Protein AF-R6EP11-F1 (afdb_monomer)

Nearest PDB structures (foldseek):
  6j2q-assembly1_Z  TM=4.438E-01  e=9.408E+00  Saccharomyces cerevisiae S288C
  4v6y-assembly1_AT  TM=3.832E-01  e=7.005E+00  Escherichia coli K-12

Secondary structure (DSSP, 8-state):
-HHHHHHHHHHHHHHHHHHHHHHHHHHHHHHHHHT-S-HHHHHHHHHHHHHHHT---------------HHHHHHHHHHHHS--

Mean predicted aligned error: 15.22 Å

Structure (mmCIF, N/CA/C/O backbone):
data_AF-R6EP11-F1
#
_entry.id   AF-R6EP11-F1
#
loop_
_atom_site.group_PDB
_atom_site.id
_atom_site.type_symbol
_atom_site.label_atom_id
_atom_site.label_alt_id
_atom_site.label_comp_id
_atom_site.label_asym_id
_atom_site.label_entity_id
_atom_site.label_seq_id
_atom_site.pdbx_PDB_ins_code
_atom_site.Cartn_x
_atom_site.Cartn_y
_atom_site.Cartn_z
_atom_site.occupancy
_atom_site.B_iso_or_equiv
_atom_site.auth_seq_id
_atom_site.auth_comp_id
_atom_site.auth_asym_id
_atom_site.auth_atom_id
_atom_site.pdbx_PDB_model_num
ATOM 1 N N . MET A 1 1 ? 20.516 -4.488 -34.850 1.00 60.97 1 MET A N 1
ATOM 2 C CA . MET A 1 1 ? 19.522 -5.277 -34.091 1.00 60.97 1 MET A CA 1
ATOM 3 C C . MET A 1 1 ? 20.014 -5.539 -32.668 1.00 60.97 1 MET A C 1
ATOM 5 O O . MET A 1 1 ? 19.456 -4.931 -31.777 1.00 60.97 1 MET A O 1
ATOM 9 N N . ARG A 1 2 ? 21.150 -6.232 -32.460 1.00 65.06 2 ARG A N 1
ATOM 10 C CA . ARG A 1 2 ? 21.710 -6.528 -31.115 1.00 65.06 2 ARG A CA 1
ATOM 11 C C . ARG A 1 2 ? 21.891 -5.334 -30.158 1.00 65.06 2 ARG A C 1
ATOM 13 O O . ARG A 1 2 ? 21.572 -5.461 -28.990 1.00 65.06 2 ARG A O 1
ATOM 20 N N . ILE A 1 3 ? 22.353 -4.178 -30.647 1.00 70.06 3 ILE A N 1
ATOM 21 C CA . ILE A 1 3 ? 22.574 -2.987 -29.796 1.00 70.06 3 ILE A CA 1
ATOM 22 C C . ILE A 1 3 ? 21.254 -2.465 -29.203 1.00 70.06 3 ILE A C 1
ATOM 24 O O . ILE A 1 3 ? 21.204 -2.068 -28.046 1.00 70.06 3 ILE A O 1
ATOM 28 N N . ARG A 1 4 ? 20.166 -2.519 -29.978 1.00 75.25 4 ARG A N 1
ATOM 29 C CA . ARG A 1 4 ? 18.848 -2.047 -29.542 1.00 75.25 4 ARG A CA 1
ATOM 30 C C . ARG A 1 4 ? 18.236 -2.986 -28.497 1.00 75.25 4 ARG A C 1
ATOM 32 O O . ARG A 1 4 ? 17.675 -2.517 -27.515 1.00 75.25 4 ARG A O 1
ATOM 39 N N . ASP A 1 5 ? 18.419 -4.292 -28.674 1.00 80.38 5 ASP A N 1
ATOM 40 C CA . ASP A 1 5 ? 17.951 -5.305 -27.721 1.00 80.38 5 ASP A CA 1
ATOM 41 C C . ASP A 1 5 ? 18.712 -5.212 -26.379 1.00 80.38 5 ASP A C 1
ATOM 43 O O . ASP A 1 5 ? 18.136 -5.384 -25.303 1.00 80.38 5 ASP A O 1
ATOM 47 N N . GLU A 1 6 ? 20.010 -4.885 -26.420 1.00 79.38 6 GLU A N 1
ATOM 48 C CA . GLU A 1 6 ? 20.835 -4.650 -25.226 1.00 79.38 6 GLU A CA 1
ATOM 49 C C . GLU A 1 6 ? 20.453 -3.359 -24.484 1.00 79.38 6 GLU A C 1
ATOM 51 O O . GLU A 1 6 ? 20.411 -3.347 -23.247 1.00 79.38 6 GLU A O 1
ATOM 56 N N . GLU A 1 7 ? 20.130 -2.284 -25.208 1.00 85.00 7 GLU A N 1
ATOM 57 C CA . GLU A 1 7 ? 19.626 -1.036 -24.624 1.00 85.00 7 GLU A CA 1
ATOM 58 C C . GLU A 1 7 ? 18.248 -1.216 -23.976 1.00 85.00 7 GLU A C 1
ATOM 60 O O . GLU A 1 7 ? 18.047 -0.771 -22.841 1.00 85.00 7 GLU A O 1
ATOM 65 N N . GLU A 1 8 ? 17.326 -1.931 -24.628 1.00 85.88 8 GLU A N 1
ATOM 66 C CA . GLU A 1 8 ? 16.010 -2.263 -24.064 1.00 85.88 8 GLU A CA 1
ATOM 67 C C . GLU A 1 8 ? 16.147 -3.131 -22.800 1.00 85.88 8 GLU A C 1
ATOM 69 O O . GLU A 1 8 ? 15.528 -2.843 -21.769 1.00 85.88 8 GLU A O 1
ATOM 74 N N . ALA A 1 9 ? 17.026 -4.140 -22.811 1.00 87.44 9 ALA A N 1
ATOM 75 C CA . ALA A 1 9 ? 17.290 -4.970 -21.635 1.00 87.44 9 ALA A CA 1
ATOM 76 C C . ALA A 1 9 ? 17.903 -4.169 -20.472 1.00 87.44 9 ALA A C 1
ATOM 78 O O . ALA A 1 9 ? 17.579 -4.410 -19.301 1.00 87.44 9 ALA A O 1
ATOM 79 N N . LYS A 1 10 ? 18.784 -3.207 -20.769 1.00 88.06 10 LYS A N 1
ATOM 80 C CA . LYS A 1 10 ? 19.374 -2.308 -19.768 1.00 88.06 10 LYS A CA 1
ATOM 81 C C . LYS A 1 10 ? 18.319 -1.372 -19.174 1.00 88.06 10 LYS A C 1
ATOM 83 O O . LYS A 1 10 ? 18.250 -1.257 -17.947 1.00 88.06 10 LYS A O 1
ATOM 88 N N . ALA A 1 11 ? 17.472 -0.775 -20.011 1.00 86.06 11 ALA A N 1
ATOM 89 C CA . ALA A 1 11 ? 16.371 0.082 -19.579 1.00 86.06 11 ALA A CA 1
ATOM 90 C C . ALA A 1 11 ? 15.376 -0.679 -18.688 1.00 86.06 11 ALA A C 1
ATOM 92 O O . ALA A 1 11 ? 14.996 -0.187 -17.624 1.00 86.06 11 ALA A O 1
ATOM 93 N N . GLU A 1 12 ? 15.018 -1.913 -19.050 1.00 88.19 12 GLU A N 1
ATOM 94 C CA . GLU A 1 12 ? 14.106 -2.745 -18.259 1.00 88.19 12 GLU A CA 1
ATOM 95 C C . GLU A 1 12 ? 14.712 -3.151 -16.905 1.00 88.19 12 GLU A C 1
ATOM 97 O O . GLU A 1 12 ? 14.034 -3.104 -15.873 1.00 88.19 12 GLU A O 1
ATOM 102 N N . ARG A 1 13 ? 16.009 -3.493 -16.855 1.00 84.62 13 ARG A N 1
ATOM 103 C CA . ARG A 1 13 ? 16.705 -3.748 -15.577 1.00 84.62 13 ARG A CA 1
ATOM 104 C C . ARG A 1 13 ? 16.702 -2.519 -14.681 1.00 84.62 13 ARG A C 1
ATOM 106 O O . ARG A 1 13 ? 16.461 -2.634 -13.478 1.00 84.62 13 ARG A O 1
ATOM 113 N N . GLU A 1 14 ? 16.963 -1.349 -15.250 1.00 87.06 14 GLU A N 1
ATOM 114 C CA . GLU A 1 14 ? 16.964 -0.106 -14.492 1.00 87.06 14 GLU A CA 1
ATOM 115 C C . GLU A 1 14 ? 15.564 0.227 -13.966 1.00 87.06 14 GLU A C 1
ATOM 117 O O . GLU A 1 14 ? 15.412 0.577 -12.791 1.00 87.06 14 GLU A O 1
ATOM 122 N N . ARG A 1 15 ? 14.531 0.006 -14.786 1.00 79.12 15 ARG A N 1
ATOM 123 C CA . ARG A 1 15 ? 13.124 0.139 -14.402 1.00 79.12 15 ARG A CA 1
ATOM 124 C C . ARG A 1 15 ? 12.784 -0.762 -13.216 1.00 79.12 15 ARG A C 1
ATOM 126 O O . ARG A 1 15 ? 12.288 -0.278 -12.199 1.00 79.12 15 ARG A O 1
ATOM 133 N N . LYS A 1 16 ? 13.123 -2.054 -13.294 1.00 81.81 16 LYS A N 1
ATOM 134 C CA . LYS A 1 16 ? 12.930 -3.021 -12.197 1.00 81.81 16 LYS A CA 1
ATOM 135 C C . LYS A 1 16 ? 13.655 -2.602 -10.920 1.00 81.81 16 LYS A C 1
ATOM 137 O O . LYS A 1 16 ? 13.086 -2.706 -9.834 1.00 81.81 16 LYS A O 1
ATOM 142 N N . ARG A 1 17 ? 14.884 -2.088 -11.032 1.00 81.62 17 ARG A N 1
ATOM 143 C CA . ARG A 1 17 ? 15.650 -1.595 -9.877 1.00 81.62 17 ARG A CA 1
ATOM 144 C C . ARG A 1 17 ? 14.953 -0.414 -9.201 1.00 81.62 17 ARG A C 1
ATOM 146 O O . ARG A 1 17 ? 14.829 -0.410 -7.979 1.00 81.62 17 ARG A O 1
ATOM 153 N N . ARG A 1 18 ? 14.473 0.559 -9.984 1.00 80.94 18 ARG A N 1
ATOM 154 C CA . ARG A 1 18 ? 13.715 1.710 -9.466 1.00 80.94 18 ARG A CA 1
ATOM 155 C C . ARG A 1 18 ? 12.424 1.263 -8.782 1.00 80.94 18 ARG A C 1
ATOM 157 O O . ARG A 1 18 ? 12.155 1.713 -7.675 1.00 80.94 18 ARG A O 1
ATOM 164 N N . TYR A 1 19 ? 11.685 0.328 -9.382 1.00 82.06 19 TYR A N 1
ATOM 165 C CA . TYR A 1 19 ? 10.476 -0.230 -8.769 1.00 82.06 19 TYR A CA 1
ATOM 166 C C . TYR A 1 19 ? 10.758 -0.938 -7.446 1.00 82.06 19 TYR A C 1
ATOM 168 O O . TYR A 1 19 ? 10.026 -0.724 -6.485 1.00 82.06 19 TYR A O 1
ATOM 176 N N . LYS A 1 20 ? 11.837 -1.724 -7.357 1.00 82.88 20 LYS A N 1
ATOM 177 C CA . LYS A 1 20 ? 12.230 -2.373 -6.099 1.00 82.88 20 LYS A CA 1
ATOM 178 C C . LYS A 1 20 ? 12.554 -1.347 -5.006 1.00 82.88 20 LYS A C 1
ATOM 180 O O . LYS A 1 20 ? 12.143 -1.529 -3.866 1.00 82.88 20 LYS A O 1
ATOM 185 N N . GLY A 1 21 ? 13.243 -0.258 -5.357 1.00 84.69 21 GLY A N 1
ATOM 186 C CA . GLY A 1 21 ? 13.501 0.849 -4.430 1.00 84.69 21 GLY A CA 1
ATOM 187 C C . GLY A 1 21 ? 12.216 1.544 -3.971 1.00 84.69 21 GLY A C 1
ATOM 188 O O . GLY A 1 21 ? 12.016 1.738 -2.776 1.00 84.69 21 GLY A O 1
ATOM 189 N N . ALA A 1 22 ? 11.312 1.851 -4.902 1.00 87.38 22 ALA A N 1
ATOM 190 C CA . ALA A 1 22 ? 10.025 2.472 -4.593 1.00 87.38 22 ALA A CA 1
ATOM 191 C C . ALA A 1 22 ? 9.135 1.576 -3.714 1.00 87.38 22 ALA A C 1
ATOM 193 O O . ALA A 1 22 ? 8.482 2.073 -2.802 1.00 87.38 22 ALA A O 1
ATOM 194 N N . ALA A 1 23 ? 9.152 0.260 -3.943 1.00 84.81 23 ALA A N 1
ATOM 195 C CA . ALA A 1 23 ? 8.426 -0.698 -3.116 1.00 84.81 23 ALA A CA 1
ATOM 196 C C . ALA A 1 23 ? 8.915 -0.678 -1.659 1.00 84.8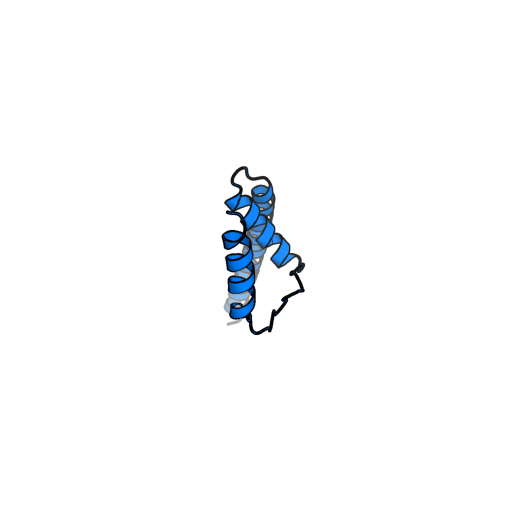1 23 ALA A C 1
ATOM 198 O O . ALA A 1 23 ? 8.096 -0.669 -0.745 1.00 84.81 23 ALA A O 1
ATOM 199 N N . GLN A 1 24 ? 10.231 -0.596 -1.433 1.00 88.06 24 GLN A N 1
ATOM 200 C CA . GLN A 1 24 ? 10.779 -0.479 -0.079 1.00 88.06 24 GLN A CA 1
ATOM 201 C C . GLN A 1 24 ? 10.327 0.814 0.611 1.00 88.06 24 GLN A C 1
ATOM 203 O O . GLN A 1 24 ? 9.948 0.788 1.778 1.00 88.06 24 GLN A O 1
ATOM 208 N N . VAL A 1 25 ? 10.334 1.938 -0.111 1.00 93.00 25 VAL A N 1
ATOM 209 C CA . VAL A 1 25 ? 9.862 3.227 0.420 1.00 93.00 25 VAL A CA 1
ATOM 210 C C . VAL A 1 25 ? 8.377 3.157 0.785 1.00 93.00 25 VAL A C 1
ATOM 212 O O . VAL A 1 25 ? 7.989 3.633 1.848 1.00 93.00 25 VAL A O 1
ATOM 215 N N . ALA A 1 26 ? 7.554 2.523 -0.053 1.00 90.50 26 ALA A N 1
ATOM 216 C CA . ALA A 1 26 ? 6.132 2.339 0.224 1.00 90.50 26 ALA A CA 1
ATOM 217 C C . ALA A 1 26 ? 5.889 1.481 1.478 1.00 90.50 26 ALA A C 1
ATOM 219 O O . ALA A 1 26 ? 5.052 1.840 2.303 1.00 90.50 26 ALA A O 1
ATOM 220 N N . ILE A 1 27 ? 6.647 0.392 1.655 1.00 91.12 27 ILE A N 1
ATOM 221 C CA . ILE A 1 27 ? 6.564 -0.451 2.859 1.00 91.12 27 ILE A CA 1
ATOM 222 C C . ILE A 1 27 ? 6.951 0.345 4.104 1.00 91.12 27 ILE A C 1
ATOM 224 O O . ILE A 1 27 ? 6.217 0.326 5.087 1.00 91.12 27 ILE A O 1
ATOM 228 N N . ASN A 1 28 ? 8.059 1.088 4.058 1.00 93.69 28 ASN A N 1
ATOM 229 C CA . ASN A 1 28 ? 8.471 1.919 5.189 1.00 93.69 28 ASN A CA 1
ATOM 230 C C . ASN A 1 28 ? 7.382 2.937 5.548 1.00 93.69 28 ASN A C 1
ATOM 232 O O . ASN A 1 28 ? 7.092 3.140 6.723 1.00 93.69 28 ASN A O 1
ATOM 236 N N . LYS A 1 29 ? 6.720 3.520 4.539 1.00 94.56 29 LYS A N 1
ATOM 237 C CA . LYS A 1 29 ? 5.639 4.471 4.783 1.00 94.56 29 LYS A CA 1
ATOM 238 C C . LYS A 1 29 ? 4.412 3.829 5.429 1.00 94.56 29 LYS A C 1
ATOM 240 O O . LYS A 1 29 ? 3.786 4.449 6.280 1.00 94.56 29 LYS A O 1
ATOM 245 N N . LEU A 1 30 ? 4.072 2.600 5.046 1.00 94.00 30 LEU A N 1
ATOM 246 C CA . LEU A 1 30 ? 2.997 1.841 5.690 1.00 94.00 30 LEU A CA 1
ATOM 247 C C . LEU A 1 30 ? 3.312 1.533 7.155 1.00 94.00 30 LEU A C 1
ATOM 249 O O . LEU A 1 30 ? 2.417 1.633 7.985 1.00 94.00 30 LEU A O 1
ATOM 253 N N . ILE A 1 31 ? 4.571 1.219 7.473 1.00 94.00 31 ILE A N 1
ATOM 254 C CA . ILE A 1 31 ? 5.004 0.989 8.857 1.00 94.00 31 ILE A CA 1
ATOM 255 C C . ILE A 1 31 ? 4.816 2.259 9.695 1.00 94.00 31 ILE A C 1
ATOM 257 O O . ILE A 1 31 ? 4.222 2.191 10.763 1.00 94.00 31 ILE A O 1
ATOM 261 N N . GLU A 1 32 ? 5.229 3.423 9.185 1.00 95.44 32 GLU A N 1
ATOM 262 C CA . GLU A 1 32 ? 4.996 4.710 9.862 1.00 95.44 32 GLU A CA 1
ATOM 263 C C . GLU A 1 32 ? 3.502 5.014 10.067 1.00 95.44 32 GLU A C 1
ATOM 265 O O . GLU A 1 32 ? 3.120 5.625 11.061 1.00 95.44 32 GLU A O 1
ATOM 270 N N . LEU A 1 33 ? 2.642 4.615 9.123 1.00 96.31 33 LEU A N 1
ATOM 271 C CA . LEU A 1 33 ? 1.204 4.879 9.198 1.00 96.31 33 LEU A CA 1
ATOM 272 C C . LEU A 1 33 ? 0.490 4.059 10.277 1.00 96.31 33 LEU A C 1
ATOM 274 O O . LEU A 1 33 ? -0.560 4.503 10.734 1.00 96.31 33 LEU A O 1
ATOM 278 N N . ILE A 1 34 ? 1.044 2.920 10.710 1.00 94.38 34 ILE A N 1
ATOM 279 C CA . ILE A 1 34 ? 0.482 2.132 11.822 1.00 94.38 34 ILE A CA 1
ATOM 280 C C . ILE A 1 34 ? 0.433 2.961 13.114 1.00 94.38 34 ILE A C 1
ATOM 282 O O . ILE A 1 34 ? -0.511 2.838 13.888 1.00 94.38 34 ILE A O 1
ATOM 286 N N . GLU A 1 35 ? 1.423 3.825 13.330 1.00 93.94 35 GLU A N 1
ATOM 287 C CA . GLU A 1 35 ? 1.542 4.670 14.525 1.00 93.94 35 GLU A CA 1
ATOM 288 C C . GLU A 1 35 ? 0.853 6.038 14.355 1.00 93.94 35 GLU A C 1
ATOM 290 O O . GLU A 1 35 ? 1.035 6.948 15.166 1.00 93.94 35 GLU A O 1
ATOM 295 N N . SER A 1 36 ? 0.071 6.221 13.284 1.00 94.94 36 SER A N 1
ATOM 296 C CA . SER A 1 36 ? -0.659 7.463 13.040 1.00 94.94 36 SER A CA 1
ATOM 297 C C . SER A 1 36 ? -1.747 7.693 14.090 1.00 94.94 36 SER A C 1
ATOM 299 O O . SER A 1 36 ? -2.440 6.771 14.504 1.00 94.94 36 SER A O 1
ATOM 301 N N . THR A 1 37 ? -1.962 8.957 14.456 1.00 95.38 37 THR A N 1
ATOM 302 C CA . THR A 1 37 ? -3.090 9.385 15.298 1.00 95.38 37 THR A CA 1
ATOM 303 C C . THR A 1 37 ? -4.430 9.389 14.556 1.00 95.38 37 THR A C 1
ATOM 305 O O . THR A 1 37 ? -5.466 9.601 15.176 1.00 95.38 37 THR A O 1
ATOM 308 N N . ASP A 1 38 ? -4.423 9.244 13.227 1.00 96.69 38 ASP A N 1
ATOM 309 C CA . ASP A 1 38 ? -5.640 9.030 12.444 1.00 96.69 38 ASP A CA 1
ATOM 310 C C . ASP A 1 38 ? -5.958 7.532 12.413 1.00 96.69 38 ASP A C 1
ATOM 312 O O . ASP A 1 38 ? -5.383 6.777 11.622 1.00 96.69 38 ASP A O 1
ATOM 316 N N . ASP A 1 39 ? -6.908 7.120 13.253 1.00 94.50 39 ASP A N 1
ATOM 317 C CA . ASP A 1 39 ? -7.354 5.730 13.382 1.00 94.50 39 ASP A CA 1
ATOM 318 C C . ASP A 1 39 ? -7.712 5.101 12.031 1.00 94.50 39 ASP A C 1
ATOM 320 O O . ASP A 1 39 ? -7.451 3.919 11.794 1.00 94.50 39 ASP A O 1
ATOM 324 N N . LYS A 1 40 ? -8.287 5.877 11.103 1.00 95.06 40 LYS A N 1
ATOM 325 C CA . LYS A 1 40 ? -8.672 5.358 9.787 1.00 95.06 40 LYS A CA 1
ATOM 326 C C . LYS A 1 40 ? -7.443 5.005 8.954 1.00 95.06 40 LYS A C 1
ATOM 328 O O . LYS A 1 40 ? -7.436 3.968 8.285 1.00 95.06 40 LYS A O 1
ATOM 333 N N . ALA A 1 41 ? -6.422 5.858 8.980 1.00 93.19 41 ALA A N 1
ATOM 334 C CA . ALA A 1 41 ? -5.166 5.624 8.280 1.00 93.19 41 ALA A CA 1
ATOM 335 C C . ALA A 1 41 ? -4.381 4.464 8.912 1.00 93.19 41 ALA A C 1
ATOM 337 O O . ALA A 1 41 ? -3.902 3.591 8.183 1.00 93.19 41 ALA A O 1
ATOM 338 N N . ALA A 1 42 ? -4.326 4.410 10.246 1.00 95.31 42 ALA A N 1
ATOM 339 C CA . ALA A 1 42 ? -3.664 3.343 10.991 1.00 95.31 42 ALA A CA 1
ATOM 340 C C . ALA A 1 42 ? -4.302 1.972 10.722 1.00 95.31 42 ALA A C 1
ATOM 342 O O . ALA A 1 42 ? -3.610 1.029 10.334 1.00 95.31 42 ALA A O 1
ATOM 343 N N . LEU A 1 43 ? -5.633 1.861 10.815 1.00 94.81 43 LEU A N 1
ATOM 344 C CA . LEU A 1 43 ? -6.352 0.612 10.533 1.00 94.81 43 LEU A CA 1
ATOM 345 C C . LEU A 1 43 ? -6.167 0.145 9.084 1.00 94.81 43 LEU A C 1
ATOM 347 O O . LEU A 1 43 ? -6.005 -1.053 8.835 1.00 94.81 43 LEU A O 1
ATOM 351 N N . ALA A 1 44 ? -6.171 1.075 8.125 1.00 94.12 44 ALA A N 1
ATOM 352 C CA . ALA A 1 44 ? -5.926 0.750 6.724 1.00 94.12 44 ALA A CA 1
ATOM 353 C C . ALA A 1 44 ? -4.501 0.215 6.502 1.00 94.12 44 ALA A C 1
ATOM 355 O O . ALA A 1 44 ? -4.333 -0.786 5.803 1.00 94.12 44 ALA A O 1
ATOM 356 N N . ALA A 1 45 ? -3.493 0.833 7.126 1.00 94.06 45 ALA A N 1
ATOM 357 C CA . ALA A 1 45 ? -2.103 0.387 7.048 1.00 94.06 45 ALA A CA 1
ATOM 358 C C . ALA A 1 45 ? -1.899 -0.991 7.702 1.00 94.06 45 ALA A C 1
ATOM 360 O O . ALA A 1 45 ? -1.275 -1.868 7.099 1.00 94.06 45 ALA A O 1
ATOM 361 N N . CYS A 1 46 ? -2.489 -1.217 8.881 1.00 91.94 46 CYS A N 1
ATOM 362 C CA . CYS A 1 46 ? -2.477 -2.513 9.563 1.00 91.94 46 CYS A CA 1
ATOM 363 C C . CYS A 1 46 ? -3.066 -3.622 8.686 1.00 91.94 46 CYS A C 1
ATOM 365 O O . CYS A 1 46 ? -2.433 -4.661 8.495 1.00 91.94 46 CYS A O 1
ATOM 367 N N . LYS A 1 47 ? -4.254 -3.393 8.110 1.00 91.38 47 LYS A N 1
ATOM 368 C CA . LYS A 1 47 ? -4.907 -4.357 7.216 1.00 91.38 47 LYS A CA 1
ATOM 369 C C . LYS A 1 47 ? -4.016 -4.713 6.025 1.00 91.38 47 LYS A C 1
ATOM 371 O O . LYS A 1 47 ? -3.833 -5.886 5.722 1.00 91.38 47 LYS A O 1
ATOM 376 N N . ASP A 1 48 ? -3.440 -3.706 5.376 1.00 91.38 48 ASP A N 1
ATOM 377 C CA . ASP A 1 48 ? -2.621 -3.884 4.176 1.00 91.38 48 ASP A CA 1
ATOM 378 C C . ASP A 1 48 ? -1.297 -4.622 4.470 1.00 91.38 48 ASP A C 1
ATOM 380 O O . ASP A 1 48 ? -0.749 -5.311 3.607 1.00 91.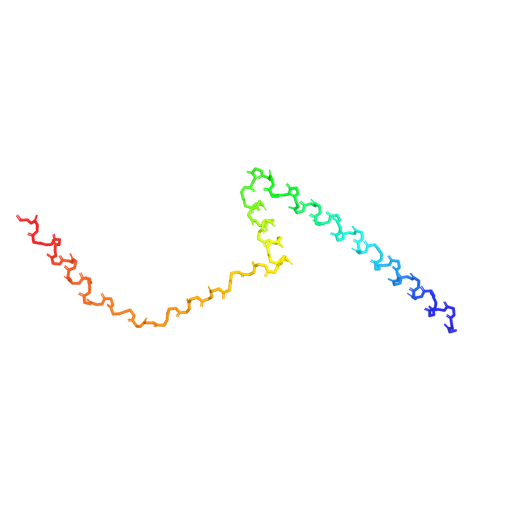38 48 ASP A O 1
ATOM 384 N N . ILE A 1 49 ? -0.762 -4.520 5.690 1.00 90.56 49 ILE A N 1
ATOM 385 C CA . ILE A 1 49 ? 0.394 -5.317 6.129 1.00 90.56 49 ILE A CA 1
ATOM 386 C C . ILE A 1 49 ? -0.011 -6.766 6.428 1.00 90.56 49 ILE A C 1
ATOM 388 O O . ILE A 1 49 ? 0.671 -7.681 5.963 1.00 90.56 49 ILE A O 1
ATOM 392 N N . LEU A 1 50 ? -1.122 -6.991 7.134 1.00 88.25 50 LEU A N 1
ATOM 393 C CA . LEU A 1 50 ? -1.624 -8.338 7.443 1.00 88.25 50 LEU A CA 1
ATOM 394 C C . LEU A 1 50 ? -1.973 -9.125 6.170 1.00 88.25 50 LEU A C 1
ATOM 396 O O . LEU A 1 50 ? -1.548 -10.271 6.009 1.00 88.25 50 LEU A O 1
ATOM 400 N N . ASP A 1 51 ? -2.640 -8.478 5.210 1.00 86.25 51 ASP A N 1
ATOM 401 C CA . ASP A 1 51 ? -2.980 -9.073 3.912 1.00 86.25 51 ASP A CA 1
ATOM 402 C C . ASP A 1 51 ? -1.724 -9.508 3.127 1.00 86.25 51 ASP A C 1
ATOM 404 O O . ASP A 1 51 ? -1.756 -10.509 2.402 1.00 86.25 51 ASP A O 1
ATOM 408 N N . ARG A 1 52 ? -0.600 -8.789 3.286 1.00 84.19 52 ARG A N 1
ATOM 409 C CA . ARG A 1 52 ? 0.701 -9.139 2.684 1.00 84.19 52 ARG A CA 1
ATOM 410 C C . ARG A 1 52 ? 1.463 -10.212 3.454 1.00 84.19 52 ARG A C 1
ATOM 412 O O . ARG A 1 52 ? 2.173 -10.991 2.823 1.00 84.19 52 ARG A O 1
ATOM 419 N N . ALA A 1 53 ? 1.342 -10.243 4.780 1.00 83.44 53 ALA A N 1
ATOM 420 C CA . ALA A 1 53 ? 1.951 -11.271 5.622 1.00 83.44 53 ALA A CA 1
ATOM 421 C C . ALA A 1 53 ? 1.336 -12.657 5.367 1.00 83.44 53 ALA A C 1
ATOM 423 O O . ALA A 1 53 ? 1.982 -13.673 5.606 1.00 83.44 53 ALA A O 1
ATOM 424 N N . GLY A 1 54 ? 0.118 -12.694 4.817 1.00 70.38 54 GLY A N 1
ATOM 425 C CA . GLY A 1 54 ? -0.587 -13.933 4.506 1.00 70.38 54 GLY A CA 1
ATOM 426 C C . GLY A 1 54 ? -1.433 -14.458 5.663 1.00 70.38 54 GLY A C 1
ATOM 427 O O . GLY A 1 54 ? -2.082 -15.489 5.493 1.00 70.38 54 GLY A O 1
ATOM 428 N N . ASP A 1 55 ? -1.499 -13.726 6.779 1.00 65.50 55 ASP A N 1
ATOM 429 C CA . ASP A 1 55 ? -2.444 -13.960 7.874 1.00 65.50 55 ASP A CA 1
ATOM 430 C C . ASP A 1 55 ? -3.836 -13.488 7.451 1.00 65.50 55 ASP A C 1
ATOM 432 O O . ASP A 1 55 ? -4.354 -12.449 7.863 1.00 65.50 55 ASP A O 1
ATOM 436 N N . LYS A 1 56 ? -4.451 -14.258 6.556 1.00 59.94 56 LYS A N 1
ATOM 437 C CA . LYS A 1 56 ? -5.871 -14.098 6.268 1.00 59.94 56 LYS A CA 1
ATOM 438 C C . LYS A 1 56 ? -6.649 -14.763 7.397 1.00 59.94 56 LYS A C 1
ATOM 440 O O . LYS A 1 56 ? -6.341 -15.910 7.718 1.00 59.94 56 LYS A O 1
ATOM 445 N N . PRO A 1 57 ? -7.694 -14.118 7.941 1.00 63.94 57 PRO A N 1
ATOM 446 C CA . PRO A 1 57 ? -8.685 -14.821 8.742 1.00 63.94 57 PRO A CA 1
ATOM 447 C C . PRO A 1 57 ? -9.206 -15.992 7.899 1.00 63.94 57 PRO A C 1
ATOM 449 O O . PRO A 1 57 ? -9.833 -15.781 6.858 1.00 63.94 57 PRO A O 1
ATOM 452 N N . SER A 1 58 ? -8.856 -17.220 8.281 1.00 59.03 58 SER A N 1
ATOM 453 C CA . SER A 1 58 ? -9.183 -18.434 7.524 1.00 59.03 58 SER A CA 1
ATOM 454 C C . SER A 1 58 ? -10.676 -18.750 7.555 1.00 59.03 58 SER A C 1
ATOM 456 O O . SER A 1 58 ? -11.172 -19.497 6.712 1.00 59.03 58 SER A O 1
ATOM 458 N N . ASP A 1 59 ? -11.406 -18.147 8.489 1.00 57.78 59 ASP A N 1
ATOM 459 C CA . ASP A 1 59 ? -12.729 -18.617 8.851 1.00 57.78 59 ASP A CA 1
ATOM 460 C C . ASP A 1 59 ? -13.792 -17.719 8.225 1.00 57.78 59 ASP A C 1
ATOM 462 O O . ASP A 1 59 ? -14.243 -16.720 8.787 1.00 57.78 59 ASP A O 1
ATOM 466 N N . LYS A 1 60 ? -14.216 -18.102 7.019 1.00 61.72 60 LYS A N 1
ATOM 467 C CA . LYS A 1 60 ? -15.540 -17.727 6.525 1.00 61.72 60 LYS A CA 1
ATOM 468 C C . LYS A 1 60 ? -16.555 -18.638 7.201 1.00 61.72 60 LYS A C 1
ATOM 470 O O . LYS A 1 60 ? -16.703 -19.796 6.821 1.00 61.72 60 LYS A O 1
ATOM 475 N N . VAL A 1 61 ? -17.233 -18.122 8.219 1.00 67.62 61 VAL A N 1
ATOM 476 C CA . VAL A 1 61 ? -18.385 -18.803 8.810 1.00 67.62 61 VAL A CA 1
ATOM 477 C C . VAL A 1 61 ? -19.603 -18.485 7.947 1.00 67.62 61 VAL A C 1
ATOM 479 O O . VAL A 1 61 ? -20.245 -17.450 8.119 1.00 67.62 61 VAL A O 1
ATOM 482 N N . ASP A 1 62 ? -19.914 -19.367 7.000 1.00 60.03 62 ASP A N 1
ATOM 483 C CA . ASP A 1 62 ? -21.189 -19.325 6.288 1.00 60.03 62 ASP A CA 1
ATOM 484 C C . ASP A 1 62 ? -22.288 -19.817 7.242 1.00 60.03 62 ASP A C 1
ATOM 486 O O . ASP A 1 62 ? -22.501 -21.017 7.420 1.00 60.03 62 ASP A O 1
ATOM 490 N N . LEU A 1 63 ? -22.988 -18.884 7.898 1.00 61.94 63 LEU A N 1
ATOM 491 C CA . LEU A 1 63 ? -24.218 -19.197 8.627 1.00 61.94 63 LEU A CA 1
ATOM 492 C C . LEU A 1 63 ? -25.325 -19.534 7.616 1.00 61.94 63 LEU A C 1
ATOM 494 O O . LEU A 1 63 ? -26.116 -18.677 7.223 1.00 61.94 63 LEU A O 1
ATOM 498 N N . SER A 1 64 ? -25.402 -20.796 7.194 1.00 57.62 64 SER A N 1
ATOM 499 C CA . SER A 1 64 ? -26.589 -21.321 6.521 1.00 57.62 64 SER A CA 1
ATOM 500 C C . SER A 1 64 ? -27.605 -21.761 7.574 1.00 57.62 64 SER A C 1
ATOM 502 O O . SER A 1 64 ? -27.477 -22.827 8.176 1.00 57.62 64 SER A O 1
ATOM 504 N N . GLY A 1 65 ? -28.620 -20.939 7.807 1.00 64.50 65 GLY A N 1
ATOM 505 C CA . GLY A 1 65 ? -29.758 -21.295 8.642 1.00 64.50 65 GLY A CA 1
ATOM 506 C C . GLY A 1 65 ? -30.941 -20.404 8.306 1.00 64.50 65 GLY A C 1
ATOM 507 O O . GLY A 1 65 ? -30.805 -19.184 8.243 1.00 64.50 65 GLY A O 1
ATOM 508 N N . THR A 1 66 ? -32.103 -21.006 8.071 1.00 60.09 66 THR A N 1
ATOM 509 C CA . THR A 1 66 ? -33.364 -20.273 7.969 1.00 60.09 66 THR A CA 1
ATOM 510 C C . THR A 1 66 ? -33.625 -19.640 9.333 1.00 60.09 66 THR A C 1
ATOM 512 O O . THR A 1 66 ? -33.879 -20.347 10.307 1.00 60.09 66 THR A O 1
ATOM 515 N N . LEU A 1 67 ? -33.498 -18.315 9.440 1.00 60.00 67 LEU A N 1
ATOM 516 C CA . LEU A 1 67 ? -33.892 -17.595 10.647 1.00 60.00 67 LEU A CA 1
ATOM 517 C C . LEU A 1 67 ? -35.423 -17.677 10.763 1.00 60.00 67 LEU A C 1
ATOM 519 O O . LEU A 1 67 ? -36.142 -16.856 10.201 1.00 60.00 67 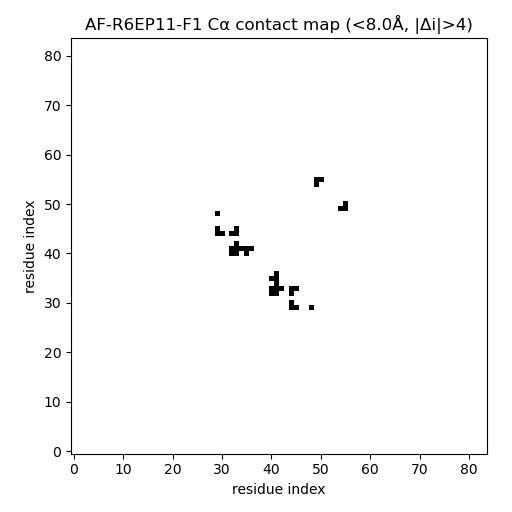LEU A O 1
ATOM 523 N N . GLU A 1 68 ? -35.932 -18.673 11.487 1.00 57.28 68 GLU A N 1
ATOM 524 C CA . GLU A 1 68 ? -37.319 -18.679 11.960 1.00 57.28 68 GLU A CA 1
ATOM 525 C C . GLU A 1 68 ? -37.462 -17.624 13.072 1.00 57.28 68 GLU A C 1
ATOM 527 O O . GLU A 1 68 ? -37.393 -17.915 14.268 1.00 57.28 68 GLU A O 1
ATOM 532 N N . THR A 1 69 ? -37.586 -16.353 12.682 1.00 57.44 69 THR A N 1
ATOM 533 C CA . THR A 1 69 ? -37.806 -15.220 13.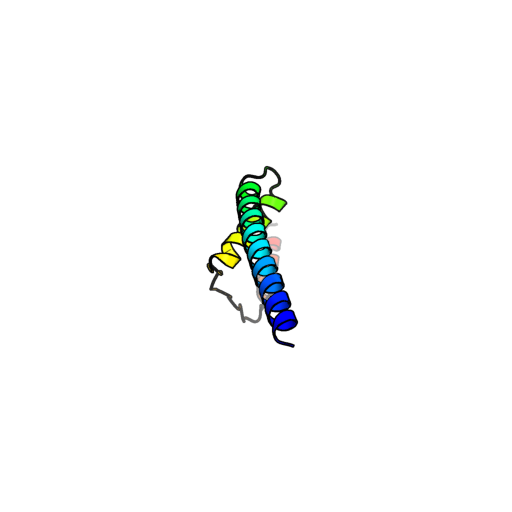601 1.00 57.44 69 THR A CA 1
ATOM 534 C C . THR A 1 69 ? -39.253 -15.087 14.056 1.00 57.44 69 THR A C 1
ATOM 536 O O . THR A 1 69 ? -39.518 -14.369 15.017 1.00 57.44 69 THR A O 1
ATOM 539 N N . THR A 1 70 ? -40.189 -15.790 13.420 1.00 56.97 70 THR A N 1
ATOM 540 C CA . THR A 1 70 ? -41.626 -15.644 13.678 1.00 56.97 70 THR A CA 1
ATOM 541 C C . THR A 1 70 ? -42.029 -16.112 15.076 1.00 56.97 70 THR A C 1
ATOM 543 O O . THR A 1 70 ? -42.779 -15.417 15.745 1.00 56.97 70 THR A O 1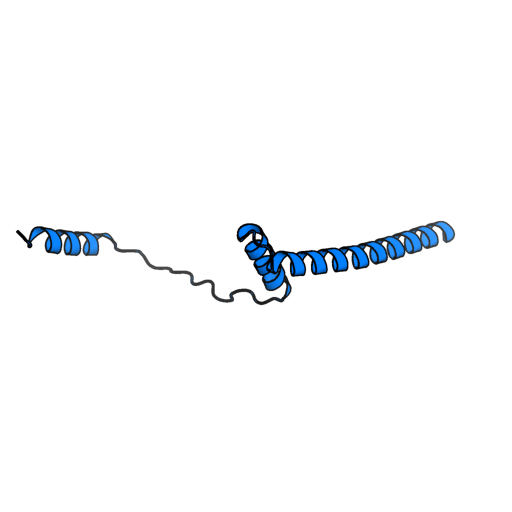
ATOM 546 N N . ASN A 1 71 ? -41.458 -17.204 15.594 1.00 58.88 71 ASN A N 1
ATOM 547 C CA . ASN A 1 71 ? -41.897 -17.760 16.885 1.00 58.88 71 ASN A CA 1
ATOM 548 C C . ASN A 1 71 ? -41.233 -17.106 18.113 1.00 58.88 71 ASN A C 1
ATOM 550 O O . ASN A 1 71 ? -41.729 -17.234 19.231 1.00 58.88 71 ASN A O 1
ATOM 554 N N . LYS A 1 72 ? -40.094 -16.420 17.933 1.00 61.03 72 LYS A N 1
ATOM 555 C CA . LYS A 1 72 ? -39.366 -15.776 19.043 1.00 61.03 72 LYS A CA 1
ATOM 556 C C . LYS A 1 72 ? -39.868 -14.366 19.333 1.00 61.03 72 LYS A C 1
ATOM 558 O O . LYS A 1 72 ? -39.867 -13.975 20.496 1.00 61.03 72 LYS A O 1
ATOM 563 N N . LEU A 1 73 ? -40.321 -13.629 18.313 1.00 65.12 73 LEU A N 1
ATOM 564 C CA . LEU A 1 73 ? -40.929 -12.313 18.525 1.00 65.12 73 LEU A CA 1
ATOM 565 C C . LEU A 1 73 ? -42.197 -12.417 19.377 1.00 65.12 73 LEU A C 1
ATOM 567 O O . LEU A 1 73 ? -42.325 -11.676 20.345 1.00 65.12 73 LEU A O 1
ATOM 571 N N . ASP A 1 74 ? -43.075 -13.377 19.082 1.00 66.56 74 ASP A N 1
ATOM 572 C CA . ASP A 1 74 ? -44.332 -13.553 19.822 1.00 66.56 74 ASP A CA 1
ATOM 573 C C . ASP A 1 74 ? -44.102 -13.943 21.290 1.00 66.56 74 ASP A C 1
ATOM 575 O O . ASP A 1 74 ? -44.814 -13.481 22.180 1.00 66.56 74 ASP A O 1
ATOM 579 N N . SER A 1 75 ? -43.068 -14.746 21.568 1.00 68.50 75 SER A N 1
ATOM 580 C CA . SER A 1 75 ? -42.681 -15.095 22.941 1.00 68.50 75 SER A CA 1
ATOM 581 C C . SER A 1 75 ? -42.159 -13.891 23.728 1.00 68.50 75 SER A C 1
ATOM 583 O O . SER A 1 75 ? -42.421 -13.799 24.924 1.00 68.50 75 SER A O 1
ATOM 585 N N . ILE A 1 76 ? -41.413 -12.991 23.083 1.00 71.69 76 ILE A N 1
ATOM 586 C CA . ILE A 1 76 ? -40.860 -11.786 23.721 1.00 71.69 76 ILE A CA 1
ATOM 587 C C . ILE A 1 76 ? -41.964 -10.744 23.931 1.00 71.69 76 ILE A C 1
ATOM 589 O O . ILE A 1 76 ? -42.033 -10.122 24.987 1.00 71.69 76 ILE A O 1
ATOM 593 N N . LEU A 1 77 ? -42.859 -10.587 22.952 1.00 71.19 77 LEU A N 1
ATOM 594 C CA . LEU A 1 77 ? -44.002 -9.679 23.044 1.00 71.19 77 LEU A CA 1
ATOM 595 C C . LEU A 1 77 ? -44.973 -10.092 24.157 1.0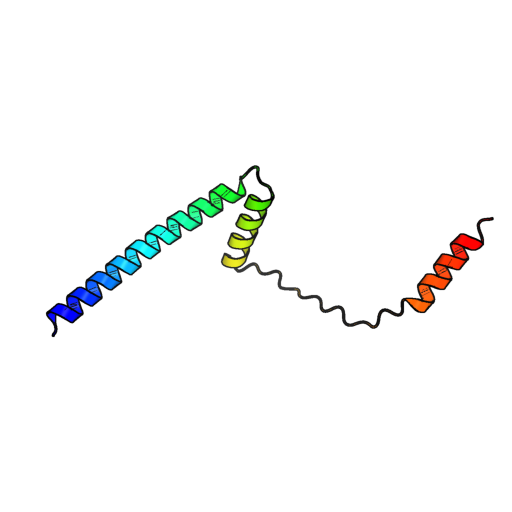0 71.19 77 LEU A C 1
ATOM 597 O O . LEU A 1 77 ? -45.441 -9.220 24.880 1.00 71.19 77 LEU A O 1
ATOM 601 N N . ARG A 1 78 ? -45.211 -11.399 24.353 1.00 72.44 78 ARG A N 1
ATOM 602 C CA . ARG A 1 78 ? -45.995 -11.907 25.494 1.00 72.44 78 ARG A CA 1
ATOM 603 C C . ARG A 1 78 ? -45.353 -11.614 26.847 1.00 72.44 78 ARG A C 1
ATOM 605 O O . ARG A 1 78 ? -46.044 -11.229 27.776 1.00 72.44 78 ARG A O 1
ATOM 612 N N . GLN A 1 79 ? -44.036 -11.776 26.962 1.00 70.50 79 GLN A N 1
ATOM 613 C CA . GLN A 1 79 ? -43.339 -11.506 28.224 1.00 70.50 79 GLN A CA 1
ATOM 614 C C . GLN A 1 79 ? -43.388 -10.027 28.621 1.00 70.50 79 GLN A C 1
ATOM 616 O O . GLN A 1 79 ? -43.390 -9.730 29.805 1.00 70.50 79 GLN A O 1
ATOM 621 N N . LEU A 1 80 ? -43.452 -9.111 27.651 1.00 70.38 80 LEU A N 1
ATOM 622 C CA . LEU A 1 80 ? -43.579 -7.674 27.911 1.00 70.38 80 LEU A CA 1
ATOM 623 C C . LEU A 1 80 ? -45.027 -7.220 28.144 1.00 70.38 80 LEU A C 1
ATOM 625 O O . LEU A 1 80 ? -45.227 -6.145 28.700 1.00 70.38 80 LEU A O 1
ATOM 629 N N . SER A 1 81 ? -46.025 -7.993 27.700 1.00 67.00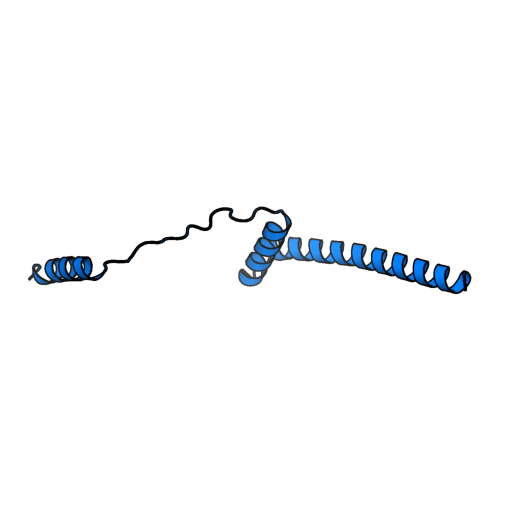 81 SER A N 1
ATOM 630 C CA . SER A 1 81 ? -47.443 -7.678 27.917 1.00 67.00 81 SER A CA 1
ATOM 631 C C . SER A 1 81 ? -47.994 -8.181 29.250 1.00 67.00 81 SER A C 1
ATOM 633 O O . SER A 1 81 ? -49.030 -7.692 29.679 1.00 67.00 81 SER A O 1
ATOM 635 N N . ASP A 1 82 ? -47.333 -9.157 29.878 1.00 61.44 82 ASP A N 1
ATOM 636 C CA . ASP A 1 82 ? -47.782 -9.788 31.128 1.00 61.44 82 ASP A CA 1
ATOM 637 C C . ASP A 1 82 ? -47.200 -9.106 32.397 1.00 61.44 82 ASP A C 1
ATOM 639 O O . ASP A 1 82 ? -47.432 -9.587 33.503 1.00 61.44 82 ASP A O 1
ATOM 643 N N . ASP A 1 83 ? -46.467 -7.991 32.241 1.00 55.84 83 ASP A N 1
ATOM 644 C CA . ASP A 1 83 ? -45.842 -7.188 33.315 1.00 55.84 83 ASP A CA 1
ATOM 645 C C . ASP A 1 83 ? -46.649 -5.902 33.685 1.00 55.84 83 ASP A C 1
ATOM 647 O O . ASP A 1 83 ? -46.082 -4.930 34.193 1.00 55.84 83 ASP A O 1
ATOM 651 N N . GLU A 1 84 ? -47.976 -5.888 33.469 1.00 47.34 84 GLU A N 1
ATOM 652 C CA . GLU A 1 84 ? -48.946 -4.923 34.059 1.00 47.34 84 GLU A CA 1
ATOM 653 C C . GLU A 1 84 ? -49.894 -5.609 35.059 1.00 47.34 84 GLU A C 1
ATOM 655 O O . GLU A 1 84 ? -50.208 -4.977 36.0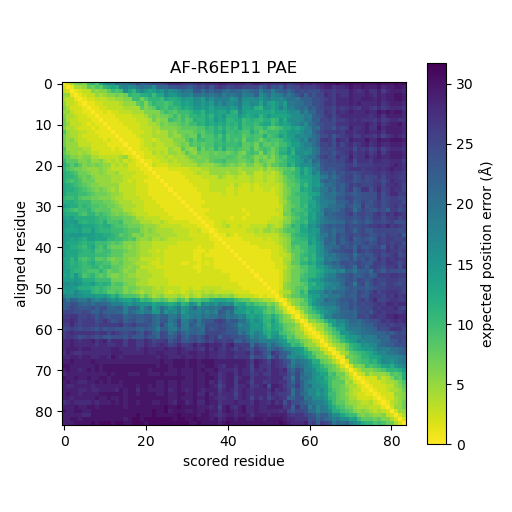98 1.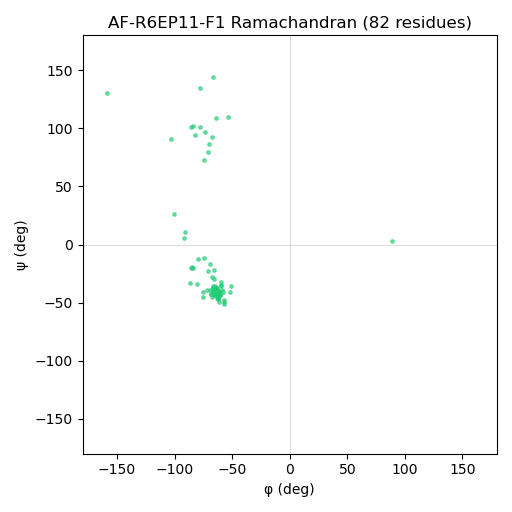00 47.34 84 GLU A O 1
#

Foldseek 3Di:
DVVVVVVVVVVVVVVVVVVVVVVVVVLVVLVVQCPDPPPVSNVVSVVVVCVVVVVDPPDPPPPPDDPPVPVVVVVVVVVVVVPD

Solvent-accessible surface area (backbone atoms only — not comparable to full-atom values): 5066 Å² total; per-residue (Å²): 110,70,69,59,56,52,50,52,53,50,52,51,52,50,50,54,51,52,49,55,54,50,51,53,54,52,52,54,51,37,60,59,30,48,76,39,91,49,64,70,55,12,53,52,29,48,50,58,50,36,65,69,73,62,68,59,86,83,76,79,80,78,84,84,69,86,82,77,58,72,71,56,52,58,55,52,53,50,62,67,65,72,77,120

pLDDT: mean 78.49, std 13.84, range [47.34, 96.69]

Radius of gyration: 28.22 Å; Cα contacts (8 Å, |Δi|>4): 19; chains: 1; bounding box: 72×31×68 Å

Sequence (84 aa):
MRIRDEEEAKAERERKRRYKGAAQVAINKLIELIESTDDKAALAACKDILDRAGDKPSDKVDLSGTLETTNKLDSILRQLSDDE